Protein AF-A0A7V2M9C1-F1 (afdb_monomer)

pLDDT: mean 71.73, std 12.1, range [40.34, 89.75]

Radius of gyration: 13.39 Å; Cα contacts (8 Å, |Δi|>4): 154; chains: 1; bounding box: 29×31×32 Å

Solvent-accessible surface area (backbone atoms only — not comparable to full-atom values): 5540 Å² total; per-residue (Å²): 122,51,76,46,76,44,82,39,75,56,100,87,42,50,29,38,37,36,40,35,41,48,98,76,34,33,39,40,32,64,46,57,83,61,89,77,74,96,76,52,61,69,56,49,50,60,63,44,45,72,71,42,53,72,52,74,78,41,92,51,48,39,30,38,35,37,79,89,77,63,41,36,28,35,40,44,61,46,101,85,70,46,82,40,80,43,72,48,86,57,76,86,125

Nearest PDB structures (foldseek):
  5j3p-assembly1_A  TM=4.540E-01  e=2.275E-02  Homo sapiens
  5ino-assembly1_A  TM=4.688E-01  e=2.894E-02  Homo sapiens
  5ino-assembly1_B  TM=4.606E-01  e=4.971E-02  Homo sapiens
  4gyz-assembly2_B  TM=4.520E-01  e=5.953E-02  Mus musculus
  8pzo-assembly1_A  TM=7.056E-01  e=4.075E-01  Lactobacillus

Structure (mmCIF, N/CA/C/O backbone):
data_AF-A0A7V2M9C1-F1
#
_entry.id   AF-A0A7V2M9C1-F1
#
loop_
_atom_site.group_PDB
_atom_site.id
_atom_site.type_symbol
_atom_site.label_atom_id
_atom_site.label_alt_id
_atom_site.label_comp_id
_atom_site.label_asym_id
_atom_site.label_entity_id
_atom_site.label_seq_id
_atom_site.pdbx_PDB_ins_code
_atom_site.Cartn_x
_atom_site.Cartn_y
_atom_site.Cartn_z
_atom_site.occupancy
_atom_site.B_iso_or_equiv
_atom_site.auth_seq_id
_atom_site.auth_comp_id
_atom_site.auth_asym_id
_atom_site.auth_atom_id
_atom_site.pdbx_PDB_model_num
ATOM 1 N N . MET A 1 1 ? 6.835 -16.211 -2.804 1.00 73.62 1 MET A N 1
ATOM 2 C CA . MET A 1 1 ? 5.821 -15.162 -2.597 1.00 73.62 1 MET A CA 1
ATOM 3 C C . MET A 1 1 ? 6.010 -14.646 -1.190 1.00 73.62 1 MET A C 1
ATOM 5 O O . MET A 1 1 ? 5.952 -15.447 -0.263 1.00 73.62 1 MET A O 1
ATOM 9 N N . THR A 1 2 ? 6.308 -13.360 -1.049 1.00 85.94 2 THR A N 1
ATOM 10 C CA . THR A 1 2 ? 6.528 -12.724 0.255 1.00 85.94 2 THR A CA 1
ATOM 11 C C . THR A 1 2 ? 5.529 -11.588 0.387 1.00 85.94 2 THR A C 1
ATOM 13 O O . THR A 1 2 ? 5.479 -10.725 -0.483 1.00 85.94 2 THR A O 1
ATOM 16 N N . SER A 1 3 ? 4.718 -11.595 1.441 1.00 86.88 3 SER A N 1
ATOM 17 C CA . SER A 1 3 ? 3.754 -10.530 1.721 1.00 86.88 3 SER A CA 1
ATOM 18 C C . SER A 1 3 ? 4.215 -9.700 2.911 1.00 86.88 3 SER A C 1
ATOM 20 O O . SER A 1 3 ? 4.620 -10.246 3.939 1.00 86.88 3 SER A O 1
ATOM 22 N N . ARG A 1 4 ? 4.143 -8.379 2.778 1.00 89.69 4 ARG A N 1
ATOM 23 C CA . ARG A 1 4 ? 4.435 -7.405 3.829 1.00 89.69 4 ARG A CA 1
ATOM 24 C C . ARG A 1 4 ? 3.267 -6.452 3.971 1.00 89.69 4 ARG A C 1
ATOM 26 O O . ARG A 1 4 ? 2.700 -6.003 2.983 1.00 89.69 4 ARG A O 1
ATOM 33 N N . GLU A 1 5 ? 2.923 -6.134 5.205 1.00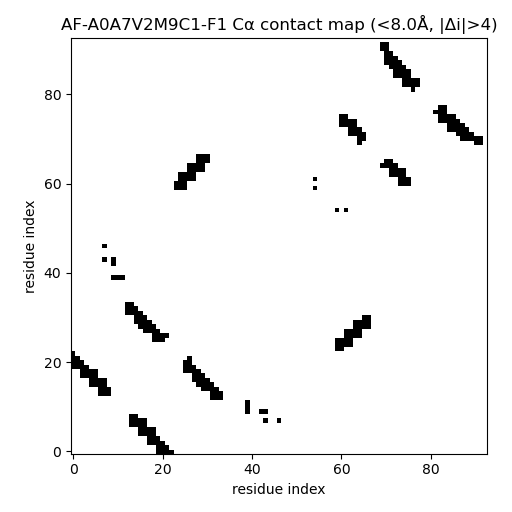 89.75 5 GLU A N 1
ATOM 34 C CA . GLU A 1 5 ? 1.798 -5.267 5.522 1.00 89.75 5 GLU A CA 1
ATOM 35 C C . GLU A 1 5 ? 2.316 -3.989 6.174 1.00 89.75 5 GLU A C 1
ATOM 37 O O . GLU A 1 5 ? 3.073 -4.027 7.144 1.00 89.75 5 GLU A O 1
ATOM 42 N N . TYR A 1 6 ? 1.912 -2.853 5.620 1.00 86.00 6 TYR A N 1
ATOM 43 C CA . TYR A 1 6 ? 2.317 -1.531 6.059 1.00 86.00 6 TYR A CA 1
ATOM 44 C C . TYR A 1 6 ? 1.073 -0.763 6.498 1.00 86.00 6 TYR A C 1
ATOM 46 O O . TYR A 1 6 ? 0.220 -0.449 5.663 1.00 86.00 6 TYR A O 1
ATOM 54 N N . PRO A 1 7 ? 0.922 -0.466 7.797 1.00 86.56 7 PRO A N 1
ATOM 55 C CA . PRO A 1 7 ? -0.193 0.340 8.260 1.00 86.56 7 PRO A CA 1
ATOM 56 C C . PRO A 1 7 ? -0.049 1.760 7.708 1.00 86.56 7 PRO A C 1
ATOM 58 O O . PRO A 1 7 ? 0.967 2.421 7.914 1.00 86.56 7 PRO A O 1
ATOM 61 N N . ILE A 1 8 ? -1.082 2.236 7.022 1.00 83.00 8 ILE A N 1
ATOM 62 C CA . ILE A 1 8 ? -1.177 3.605 6.524 1.00 83.00 8 ILE A CA 1
ATOM 63 C C . ILE A 1 8 ? -2.105 4.365 7.457 1.00 83.00 8 ILE A C 1
ATOM 65 O O . ILE A 1 8 ? -3.249 3.975 7.666 1.00 83.00 8 ILE A O 1
ATOM 69 N N . LYS A 1 9 ? -1.641 5.472 8.027 1.00 81.12 9 LYS A N 1
ATOM 70 C CA . LYS A 1 9 ? -2.485 6.320 8.866 1.00 81.12 9 LYS A CA 1
ATOM 71 C C . LYS A 1 9 ? -2.493 7.726 8.301 1.00 81.12 9 LYS A C 1
ATOM 73 O O . LYS A 1 9 ? -1.439 8.343 8.182 1.00 81.12 9 LYS A O 1
ATOM 78 N N . THR A 1 10 ? -3.681 8.206 7.966 1.00 75.75 10 THR A N 1
ATOM 79 C CA . THR A 1 10 ? -3.918 9.612 7.645 1.00 75.75 10 THR A CA 1
ATOM 80 C C . THR A 1 10 ? -4.627 10.286 8.815 1.00 75.75 10 THR A C 1
ATOM 82 O O . THR A 1 10 ? -5.077 9.630 9.761 1.00 75.75 10 THR A O 1
ATOM 85 N N . ALA A 1 11 ? -4.754 11.607 8.758 1.00 76.50 11 ALA A N 1
ATOM 86 C CA . ALA A 1 11 ? -5.474 12.394 9.748 1.00 76.50 11 ALA A CA 1
ATOM 87 C C . ALA A 1 11 ? -6.937 11.946 9.930 1.00 76.50 11 ALA A C 1
ATOM 89 O O . ALA A 1 11 ? -7.506 12.134 11.006 1.00 76.50 11 ALA A O 1
ATOM 90 N N . ARG A 1 12 ? -7.555 11.360 8.895 1.00 72.50 12 ARG A N 1
ATOM 91 C CA . ARG A 1 12 ? -8.985 11.006 8.887 1.00 72.50 12 ARG A CA 1
ATOM 92 C C . ARG A 1 12 ? -9.277 9.512 8.835 1.00 72.50 12 ARG A C 1
ATOM 94 O O . ARG A 1 12 ? -10.401 9.118 9.146 1.00 72.50 12 ARG A O 1
ATOM 101 N N . ARG A 1 13 ? -8.311 8.682 8.438 1.00 79.06 13 ARG A N 1
ATOM 102 C CA . ARG A 1 13 ? -8.527 7.248 8.212 1.00 79.06 13 ARG A CA 1
ATOM 103 C C . ARG A 1 13 ? -7.293 6.420 8.522 1.00 79.06 13 ARG A C 1
ATOM 105 O O . ARG A 1 13 ? -6.156 6.858 8.368 1.00 79.06 13 ARG A O 1
ATOM 112 N N . THR A 1 14 ? -7.554 5.181 8.902 1.00 82.12 14 THR A N 1
ATOM 113 C CA . THR A 1 14 ? -6.542 4.134 8.975 1.00 82.12 14 THR A CA 1
ATOM 114 C C . THR A 1 14 ? -6.742 3.216 7.779 1.00 82.12 14 THR A C 1
ATOM 116 O O . THR A 1 14 ? -7.872 2.900 7.408 1.00 82.12 14 THR A O 1
ATOM 119 N N . GLY A 1 15 ? -5.649 2.820 7.156 1.00 84.50 15 GLY A N 1
ATOM 120 C CA . GLY A 1 15 ? -5.599 1.866 6.072 1.00 84.50 15 GLY A CA 1
ATOM 121 C C . GLY A 1 15 ? -4.433 0.908 6.231 1.00 84.50 15 GLY A C 1
ATOM 122 O O . GLY A 1 15 ? -3.614 1.028 7.142 1.00 84.50 15 GLY A O 1
ATOM 123 N N . LEU A 1 16 ? -4.373 -0.060 5.336 1.00 86.44 16 LEU A N 1
ATOM 124 C CA . LEU A 1 16 ? -3.339 -1.072 5.292 1.00 86.44 16 LEU A CA 1
ATOM 125 C C . LEU A 1 16 ? -2.904 -1.232 3.839 1.00 86.44 16 LEU A C 1
ATOM 127 O O . LEU A 1 16 ? -3.718 -1.518 2.964 1.00 86.44 16 LEU A O 1
ATOM 131 N N . LEU A 1 17 ? -1.617 -1.023 3.585 1.00 86.19 17 LEU A N 1
ATOM 132 C CA . LEU A 1 17 ? -0.991 -1.383 2.324 1.00 86.19 17 LEU A CA 1
ATOM 133 C C . LEU A 1 17 ? -0.390 -2.778 2.480 1.00 86.19 17 LEU A C 1
ATOM 135 O O . LEU A 1 17 ? 0.601 -2.959 3.183 1.00 86.19 17 LEU A O 1
ATOM 139 N N . THR A 1 18 ? -0.956 -3.762 1.803 1.00 88.12 18 THR A N 1
ATOM 140 C CA . THR A 1 18 ? -0.335 -5.072 1.635 1.00 88.12 18 THR A CA 1
ATOM 141 C C . THR A 1 18 ? 0.496 -5.057 0.358 1.00 88.12 18 THR A C 1
ATOM 143 O O . THR A 1 18 ? -0.039 -4.879 -0.732 1.00 88.12 18 THR A O 1
ATOM 146 N N . VAL A 1 19 ? 1.801 -5.266 0.480 1.00 87.69 19 VAL A N 1
ATOM 147 C CA . VAL A 1 19 ? 2.718 -5.456 -0.643 1.00 87.69 19 VAL A CA 1
ATOM 148 C C . VAL A 1 19 ? 3.036 -6.934 -0.756 1.00 87.69 19 VAL A C 1
ATOM 150 O O . VAL A 1 19 ? 3.531 -7.543 0.189 1.00 87.69 19 VAL A O 1
ATOM 153 N N . THR A 1 20 ? 2.757 -7.514 -1.911 1.00 87.69 20 THR A N 1
ATOM 154 C CA . THR A 1 20 ? 2.965 -8.930 -2.183 1.00 87.69 20 THR A CA 1
ATOM 155 C C . THR A 1 20 ? 3.931 -9.081 -3.339 1.00 87.69 20 THR A C 1
ATOM 157 O O . THR A 1 20 ? 3.618 -8.770 -4.484 1.00 87.69 20 THR A O 1
ATOM 160 N N . GLU A 1 21 ? 5.121 -9.580 -3.040 1.00 86.19 21 GLU A N 1
ATOM 161 C CA . GLU A 1 21 ? 6.167 -9.797 -4.026 1.00 86.19 21 GLU A CA 1
ATOM 162 C C . GLU A 1 21 ? 6.039 -11.202 -4.624 1.00 86.19 21 GLU A C 1
ATOM 164 O O . GLU A 1 21 ? 6.202 -12.225 -3.939 1.00 86.19 21 GLU A O 1
ATOM 169 N N . HIS A 1 22 ? 5.757 -11.242 -5.923 1.00 84.62 22 HIS A N 1
ATOM 170 C CA . HIS A 1 22 ? 5.873 -12.424 -6.765 1.00 84.62 22 HIS A CA 1
ATOM 171 C C . HIS A 1 22 ? 7.233 -12.415 -7.481 1.00 84.62 22 HIS A C 1
ATOM 173 O O . HIS A 1 22 ? 7.970 -11.424 -7.463 1.00 84.62 22 HIS A O 1
ATOM 179 N N . ALA A 1 23 ? 7.596 -13.554 -8.076 1.00 81.94 23 ALA A N 1
ATOM 180 C CA . ALA A 1 23 ? 8.836 -13.662 -8.846 1.00 81.94 23 ALA A CA 1
ATOM 181 C C . ALA A 1 23 ? 8.785 -12.787 -10.113 1.00 81.94 23 ALA A C 1
ATOM 183 O O . ALA A 1 23 ? 9.793 -12.222 -10.518 1.00 81.94 23 ALA A O 1
ATOM 184 N N . ASP A 1 24 ? 7.592 -12.667 -10.690 1.00 81.69 24 ASP A N 1
ATOM 185 C CA . ASP A 1 24 ? 7.281 -12.005 -11.957 1.00 81.69 24 ASP A CA 1
ATOM 186 C C . ASP A 1 24 ? 6.663 -10.602 -11.811 1.00 81.69 24 ASP A C 1
ATOM 188 O O . ASP A 1 24 ? 6.713 -9.829 -12.761 1.00 81.69 24 ASP A O 1
ATOM 192 N N . ARG 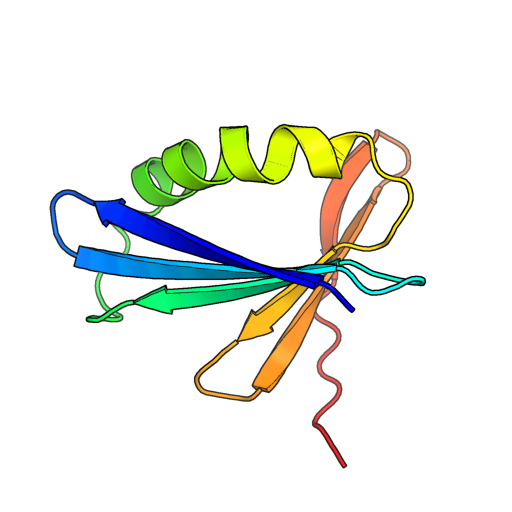A 1 25 ? 6.105 -10.249 -10.644 1.00 78.94 25 ARG A N 1
ATOM 193 C CA . ARG A 1 25 ? 5.395 -8.974 -10.411 1.00 78.94 25 ARG A CA 1
ATOM 194 C C . ARG A 1 25 ? 5.322 -8.588 -8.938 1.00 78.94 25 ARG A C 1
ATOM 196 O O . ARG A 1 25 ? 5.591 -9.409 -8.059 1.00 78.94 25 ARG A O 1
ATOM 203 N N . ILE A 1 26 ? 4.899 -7.363 -8.652 1.00 84.88 26 ILE A N 1
ATOM 204 C CA . ILE A 1 26 ? 4.629 -6.891 -7.290 1.00 84.88 26 ILE A CA 1
ATOM 205 C C . ILE A 1 26 ? 3.176 -6.430 -7.219 1.00 84.88 26 ILE A C 1
ATOM 207 O O . ILE A 1 26 ? 2.773 -5.542 -7.957 1.00 84.88 26 ILE A O 1
ATOM 211 N N . VAL A 1 27 ? 2.391 -7.018 -6.318 1.00 84.94 27 VAL A N 1
ATOM 212 C CA . VAL A 1 27 ? 0.980 -6.668 -6.122 1.00 84.94 27 VAL A CA 1
ATOM 213 C C . VAL A 1 27 ? 0.841 -5.788 -4.884 1.00 84.94 27 VAL A C 1
ATOM 215 O O . VAL A 1 27 ? 1.248 -6.163 -3.785 1.00 84.94 27 VAL A O 1
ATOM 218 N N . LEU A 1 28 ? 0.244 -4.619 -5.054 1.00 84.50 28 LEU A N 1
ATOM 219 C CA . LEU A 1 28 ? -0.015 -3.615 -4.037 1.00 84.50 28 LEU A CA 1
ATOM 220 C C . LEU A 1 28 ? -1.515 -3.568 -3.772 1.00 84.50 28 LEU A C 1
ATOM 222 O O . LEU A 1 28 ? -2.304 -3.229 -4.648 1.00 84.50 28 LEU A O 1
ATOM 226 N N . ARG A 1 29 ? -1.930 -3.886 -2.550 1.00 84.12 29 ARG A N 1
ATOM 227 C CA . ARG A 1 29 ? -3.336 -3.848 -2.150 1.00 84.12 29 ARG A CA 1
ATOM 228 C C . ARG A 1 29 ? -3.520 -2.837 -1.038 1.00 84.12 29 ARG A C 1
ATOM 230 O O . ARG A 1 29 ? -2.961 -3.000 0.041 1.00 84.12 29 ARG A O 1
ATOM 237 N N . LEU A 1 30 ? -4.304 -1.798 -1.301 1.00 81.94 30 LEU A N 1
ATOM 238 C CA . LEU A 1 30 ? -4.546 -0.717 -0.351 1.00 81.94 30 LEU A CA 1
ATOM 239 C C . LEU A 1 30 ? -5.983 -0.780 0.170 1.00 81.94 30 LEU A C 1
ATOM 241 O O . LEU A 1 30 ? -6.934 -0.528 -0.569 1.00 81.94 30 LEU A O 1
ATOM 245 N N . THR A 1 31 ? -6.141 -1.097 1.453 1.00 80.06 31 THR A N 1
ATOM 246 C CA . THR A 1 31 ? -7.432 -1.072 2.151 1.00 80.06 31 THR A CA 1
ATOM 247 C C . THR A 1 31 ? -7.530 0.141 3.065 1.00 80.06 31 THR A C 1
ATOM 249 O O . THR A 1 31 ? -6.541 0.549 3.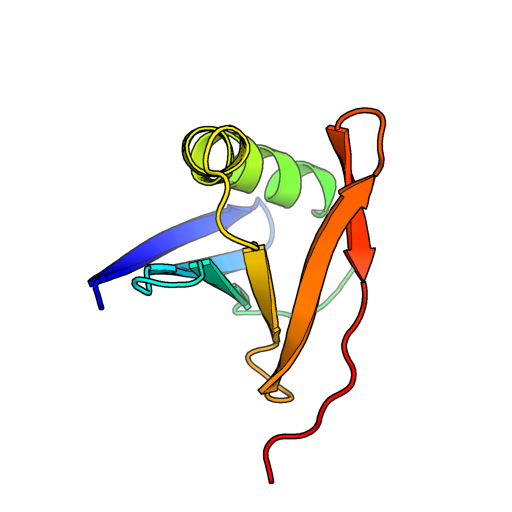666 1.00 80.06 31 THR A O 1
ATOM 252 N N . PHE A 1 32 ? -8.723 0.717 3.205 1.00 79.81 32 PHE A N 1
ATOM 253 C CA . PHE A 1 32 ? -9.006 1.745 4.210 1.00 79.81 32 PHE A CA 1
ATOM 254 C C . PHE A 1 32 ? -10.233 1.353 5.029 1.00 79.81 32 PHE A C 1
ATOM 256 O O . PHE A 1 32 ? -11.185 0.807 4.485 1.00 79.81 32 PHE A O 1
AT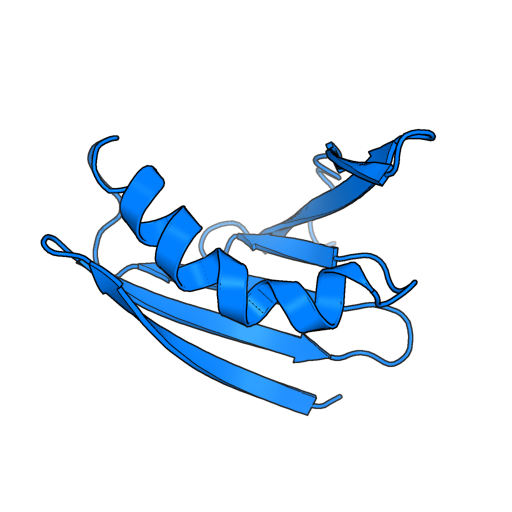OM 263 N N . ASP A 1 33 ? -10.232 1.690 6.322 1.00 77.25 33 ASP A N 1
ATOM 264 C CA . ASP A 1 33 ? -11.392 1.530 7.217 1.00 77.25 33 ASP A CA 1
ATOM 265 C C . ASP A 1 33 ? -12.602 2.345 6.728 1.00 77.25 33 ASP A C 1
ATOM 267 O O . ASP A 1 33 ? -13.753 1.981 6.958 1.00 77.25 33 ASP A O 1
ATOM 271 N N . ARG A 1 34 ? -12.347 3.450 6.012 1.00 69.12 34 ARG A N 1
ATOM 272 C CA . ARG A 1 34 ? -13.381 4.284 5.392 1.00 69.12 34 ARG A CA 1
ATOM 273 C C . ARG A 1 34 ? -12.967 4.749 4.003 1.00 69.12 34 ARG A C 1
ATOM 275 O O . ARG A 1 34 ? -11.953 5.435 3.832 1.00 69.12 34 ARG A O 1
ATOM 282 N N . TYR A 1 35 ? -13.815 4.443 3.028 1.00 63.19 35 TYR A N 1
ATOM 283 C CA . TYR A 1 35 ? -13.747 4.979 1.674 1.00 63.19 35 TYR A CA 1
ATOM 284 C C . TYR A 1 35 ? -14.679 6.193 1.588 1.00 63.19 35 TYR A C 1
ATOM 286 O O . TYR A 1 35 ? -15.897 6.052 1.563 1.00 63.19 35 TYR A O 1
ATOM 294 N N . GLY A 1 36 ? -14.125 7.408 1.619 1.00 59.59 36 GLY A N 1
ATOM 295 C CA . GLY A 1 36 ? -14.935 8.623 1.540 1.00 59.59 36 GLY A CA 1
ATOM 296 C C . GLY A 1 36 ? -14.135 9.919 1.659 1.00 59.59 36 GLY A C 1
ATOM 297 O O . GLY A 1 36 ? -13.307 10.064 2.551 1.00 59.59 36 GLY A O 1
ATOM 298 N N . THR A 1 37 ? -14.478 10.873 0.790 1.00 53.34 37 THR A N 1
ATOM 299 C CA . THR A 1 37 ? -13.904 12.221 0.577 1.00 53.34 37 THR A CA 1
ATOM 300 C C . THR A 1 37 ? -12.487 12.266 -0.016 1.00 53.34 37 THR A C 1
ATOM 302 O O . THR A 1 37 ? -11.510 11.846 0.600 1.00 53.34 37 THR A O 1
ATOM 305 N N . LEU A 1 38 ? -12.398 12.847 -1.219 1.00 52.09 38 LEU A N 1
ATOM 306 C CA . LEU A 1 38 ? -11.177 13.372 -1.840 1.00 52.09 38 LEU A CA 1
ATOM 307 C C . LEU A 1 38 ? -10.603 14.448 -0.901 1.00 52.09 38 LEU A C 1
ATOM 309 O O . LEU A 1 38 ? -11.241 15.474 -0.666 1.00 52.09 38 LEU A O 1
ATOM 313 N N . GLY A 1 39 ? -9.467 14.187 -0.263 1.00 57.34 39 GLY A N 1
ATOM 314 C CA . GLY A 1 39 ? -8.917 15.093 0.752 1.00 57.34 39 GLY A CA 1
ATOM 315 C C . GLY A 1 39 ? -7.618 14.605 1.379 1.00 57.34 39 GLY A C 1
ATOM 316 O O . GLY A 1 39 ? -6.720 15.405 1.621 1.00 57.34 39 GLY A O 1
ATOM 317 N N . ASP A 1 40 ? -7.474 13.291 1.566 1.00 65.06 40 ASP A N 1
ATOM 318 C CA . ASP A 1 40 ? -6.228 12.692 2.063 1.00 65.06 40 ASP A CA 1
ATOM 319 C C . ASP A 1 40 ? -5.366 12.088 0.938 1.00 65.06 40 ASP A C 1
ATOM 321 O O . ASP A 1 40 ? -4.398 11.399 1.231 1.00 65.06 40 ASP A O 1
ATOM 325 N N . GLU A 1 41 ? -5.691 12.290 -0.344 1.00 70.12 41 GLU A N 1
ATOM 326 C CA . GLU A 1 41 ? -4.942 11.691 -1.468 1.00 70.12 41 GLU A CA 1
ATOM 327 C C . GLU A 1 41 ? -3.463 12.082 -1.451 1.00 70.12 41 GLU A C 1
ATOM 329 O O . GLU A 1 41 ? -2.598 11.226 -1.611 1.00 70.12 41 GLU A O 1
ATOM 334 N N . ALA A 1 42 ? -3.162 13.352 -1.168 1.00 72.81 42 ALA A N 1
ATOM 335 C CA . ALA A 1 42 ? -1.787 13.824 -1.035 1.00 72.81 42 ALA A CA 1
ATOM 336 C C . ALA A 1 42 ? -1.070 13.194 0.171 1.00 72.81 42 ALA A C 1
ATOM 338 O O . ALA A 1 42 ? 0.125 12.913 0.110 1.00 72.81 42 ALA A O 1
ATOM 339 N N . GLU A 1 43 ? -1.784 12.954 1.271 1.00 75.31 43 GLU A N 1
ATOM 340 C CA . GLU A 1 43 ? -1.212 12.349 2.476 1.00 75.31 43 GLU A CA 1
ATOM 341 C C . GLU A 1 43 ? -0.965 10.849 2.280 1.00 75.31 43 GLU A C 1
ATOM 343 O O . GLU A 1 43 ? 0.106 10.351 2.621 1.00 75.31 43 GLU A O 1
ATOM 348 N N . ILE A 1 44 ? -1.900 10.154 1.625 1.00 75.56 44 ILE A N 1
ATOM 349 C CA . ILE A 1 44 ? -1.730 8.770 1.178 1.00 75.56 44 ILE A CA 1
ATOM 350 C C . ILE A 1 44 ? -0.543 8.676 0.226 1.00 75.56 44 ILE A C 1
ATOM 352 O O . ILE A 1 44 ? 0.340 7.859 0.454 1.00 75.56 44 ILE A O 1
ATOM 356 N N . ALA A 1 45 ? -0.469 9.534 -0.793 1.00 75.62 45 ALA A N 1
ATOM 357 C CA . ALA A 1 45 ? 0.643 9.536 -1.738 1.00 75.62 45 ALA A CA 1
ATOM 358 C C . ALA A 1 45 ? 1.991 9.739 -1.027 1.00 75.62 45 ALA A C 1
ATOM 360 O O . ALA A 1 45 ? 2.957 9.049 -1.339 1.00 75.62 45 ALA A O 1
ATOM 361 N N . ARG A 1 46 ? 2.060 10.616 -0.015 1.00 77.81 46 ARG A N 1
ATOM 362 C CA . ARG A 1 46 ? 3.277 10.814 0.796 1.00 77.81 46 ARG A CA 1
ATOM 363 C C . ARG A 1 46 ? 3.638 9.607 1.658 1.00 77.81 46 ARG A C 1
ATOM 365 O O . ARG A 1 46 ? 4.824 9.358 1.839 1.00 77.81 46 ARG A O 1
ATOM 372 N N . GLN A 1 47 ? 2.654 8.879 2.183 1.00 79.00 47 GLN A N 1
ATOM 373 C CA . GLN A 1 47 ? 2.878 7.637 2.936 1.00 79.00 47 GLN A CA 1
ATOM 374 C C . GLN A 1 47 ? 3.320 6.491 2.013 1.00 79.00 47 GLN A C 1
ATOM 376 O O . GLN A 1 47 ? 4.190 5.704 2.377 1.00 79.00 47 GLN A O 1
ATOM 381 N N . LEU A 1 48 ? 2.757 6.418 0.803 1.00 77.81 48 LEU A N 1
ATOM 382 C CA . LEU A 1 48 ? 3.089 5.400 -0.193 1.00 77.81 48 LEU A CA 1
ATOM 383 C C . LEU A 1 48 ? 4.447 5.650 -0.857 1.00 77.81 48 LEU A C 1
ATOM 385 O O . LEU A 1 48 ? 5.179 4.697 -1.086 1.00 77.81 48 LEU A O 1
ATOM 389 N N . ALA A 1 49 ? 4.821 6.902 -1.128 1.00 79.62 49 ALA A N 1
ATOM 390 C CA . ALA A 1 49 ? 6.059 7.248 -1.830 1.00 79.62 49 ALA A CA 1
ATOM 391 C C . ALA A 1 49 ? 7.327 6.544 -1.293 1.00 79.62 49 ALA A C 1
ATOM 393 O O . ALA A 1 49 ? 8.014 5.907 -2.088 1.00 79.62 49 ALA A O 1
ATOM 394 N N . PRO A 1 50 ? 7.659 6.570 0.015 1.00 80.44 50 PRO A N 1
ATOM 395 C CA . PRO A 1 50 ? 8.840 5.867 0.525 1.00 80.44 50 PRO A CA 1
ATOM 396 C C . PRO A 1 50 ? 8.702 4.338 0.492 1.00 80.44 50 PRO A C 1
ATOM 398 O O . PRO A 1 50 ? 9.713 3.646 0.410 1.00 80.44 50 PRO A O 1
ATOM 401 N N . LEU A 1 51 ? 7.475 3.806 0.551 1.00 78.12 51 LEU A N 1
ATOM 402 C CA . LEU A 1 51 ? 7.208 2.368 0.445 1.00 78.12 51 LEU A CA 1
ATOM 403 C C . LEU A 1 51 ? 7.362 1.875 -0.995 1.00 78.12 51 LEU A C 1
ATOM 405 O O . LEU A 1 51 ? 7.790 0.745 -1.206 1.00 78.12 51 LEU A O 1
ATOM 409 N N . LEU A 1 52 ? 7.041 2.732 -1.966 1.00 76.06 52 LEU A N 1
ATOM 410 C CA . LEU A 1 52 ? 7.144 2.461 -3.397 1.00 76.06 52 LEU A CA 1
ATOM 411 C C . LEU A 1 52 ? 8.514 2.802 -3.989 1.00 76.06 52 LEU A C 1
ATOM 413 O O . LEU A 1 52 ? 8.903 2.199 -4.978 1.00 76.06 52 LEU A O 1
ATOM 417 N N . ALA A 1 53 ? 9.291 3.677 -3.350 1.00 79.50 53 ALA A N 1
ATOM 418 C CA . ALA A 1 53 ? 10.650 4.032 -3.761 1.00 79.50 53 ALA A CA 1
ATOM 419 C C . ALA A 1 53 ? 11.597 2.840 -4.040 1.00 79.50 53 ALA A C 1
ATOM 421 O O . ALA A 1 53 ? 12.350 2.915 -5.011 1.00 79.50 53 ALA A O 1
ATOM 422 N N . PRO A 1 54 ? 11.619 1.745 -3.249 1.00 76.56 54 PRO A N 1
ATOM 423 C CA . PRO A 1 54 ? 12.425 0.574 -3.601 1.00 76.56 54 PRO A CA 1
ATOM 424 C C . PRO A 1 54 ? 11.894 -0.174 -4.832 1.00 76.56 54 PRO A C 1
ATOM 426 O O . PRO A 1 54 ? 12.689 -0.792 -5.533 1.00 76.56 54 PRO A O 1
ATOM 429 N N . PHE A 1 55 ? 10.588 -0.107 -5.102 1.00 73.12 55 PHE A N 1
ATOM 430 C CA . PHE A 1 55 ? 9.951 -0.763 -6.247 1.00 73.12 55 PHE A CA 1
ATOM 431 C C . PHE A 1 55 ? 10.011 0.075 -7.530 1.00 73.12 55 PHE A C 1
ATOM 433 O O . PHE A 1 55 ? 9.948 -0.481 -8.612 1.00 73.12 55 PHE A O 1
ATOM 440 N N . ASP A 1 56 ? 10.210 1.388 -7.425 1.00 68.88 56 ASP A N 1
ATOM 441 C CA . ASP A 1 56 ? 10.428 2.292 -8.565 1.00 68.88 56 ASP A CA 1
ATOM 442 C C . ASP A 1 56 ? 11.694 1.937 -9.370 1.00 68.88 56 ASP A C 1
ATOM 444 O O . ASP A 1 56 ? 11.765 2.133 -10.578 1.00 68.88 56 ASP A O 1
ATOM 448 N N . ARG A 1 57 ? 12.700 1.357 -8.703 1.00 67.94 57 ARG A N 1
ATOM 449 C CA . ARG A 1 57 ? 13.920 0.842 -9.349 1.00 67.94 57 ARG A CA 1
ATOM 450 C C . ARG A 1 57 ? 13.828 -0.630 -9.742 1.00 67.94 57 ARG A C 1
ATOM 452 O O . ARG A 1 57 ? 14.804 -1.177 -10.258 1.00 67.94 57 ARG A O 1
ATOM 459 N N . ASP A 1 58 ? 12.711 -1.277 -9.437 1.00 71.12 58 ASP A N 1
ATOM 460 C CA . ASP A 1 58 ? 12.494 -2.680 -9.738 1.00 71.12 58 ASP A CA 1
ATOM 461 C C . ASP A 1 58 ? 11.890 -2.803 -11.148 1.00 71.12 58 ASP A C 1
ATOM 463 O O . ASP A 1 58 ? 10.930 -2.104 -11.460 1.00 71.12 58 ASP A O 1
ATOM 467 N N . PRO A 1 59 ? 12.435 -3.659 -12.029 1.00 68.12 59 PRO A N 1
ATOM 468 C CA . PRO A 1 59 ? 11.902 -3.826 -13.380 1.00 68.12 59 PRO A CA 1
ATOM 469 C C . PRO A 1 59 ? 10.573 -4.599 -13.413 1.00 68.12 59 PRO A C 1
ATOM 471 O O . PRO A 1 59 ? 9.999 -4.766 -14.489 1.00 68.12 59 PRO A O 1
ATOM 474 N N . ARG A 1 60 ? 10.107 -5.144 -12.279 1.00 76.00 60 ARG A N 1
ATOM 475 C CA . ARG A 1 60 ? 8.849 -5.892 -12.204 1.00 76.00 60 ARG A CA 1
ATOM 476 C C . ARG A 1 60 ? 7.645 -4.945 -12.310 1.00 76.00 60 ARG A C 1
ATOM 478 O O . ARG A 1 60 ? 7.645 -3.890 -11.677 1.00 76.00 60 ARG A O 1
ATOM 485 N N . PRO A 1 61 ? 6.579 -5.347 -13.022 1.00 72.12 61 PRO A N 1
ATOM 486 C CA . PRO A 1 61 ? 5.345 -4.576 -13.072 1.00 72.12 61 PRO A CA 1
ATOM 487 C C . PRO A 1 61 ? 4.701 -4.473 -11.682 1.00 72.12 61 PRO A C 1
ATOM 489 O O . PRO A 1 61 ? 4.704 -5.434 -10.897 1.00 72.12 61 PRO A O 1
ATOM 492 N N . LEU A 1 62 ? 4.146 -3.294 -11.393 1.00 75.75 62 LEU A N 1
ATOM 493 C CA . LEU A 1 62 ? 3.428 -2.985 -10.158 1.00 75.75 62 LEU A CA 1
ATOM 494 C C . LEU A 1 62 ? 1.925 -3.084 -10.413 1.00 75.75 62 LEU A C 1
ATOM 496 O O . LEU A 1 62 ? 1.355 -2.243 -11.094 1.00 75.75 62 LEU A O 1
ATOM 500 N N . ASP A 1 63 ? 1.264 -4.082 -9.842 1.00 79.31 63 ASP A N 1
ATOM 501 C CA . ASP A 1 63 ? -0.184 -4.265 -9.938 1.00 79.31 63 ASP A CA 1
ATOM 502 C C . ASP A 1 63 ? -0.875 -3.691 -8.701 1.00 79.31 63 ASP A C 1
ATOM 504 O O . ASP A 1 63 ? -0.652 -4.160 -7.589 1.00 79.31 63 ASP A O 1
ATOM 508 N N . PHE A 1 64 ? -1.768 -2.721 -8.867 1.00 79.06 64 PHE A N 1
ATOM 509 C CA . PHE A 1 64 ? -2.672 -2.283 -7.807 1.00 79.06 64 PHE A CA 1
ATOM 510 C C . PHE A 1 64 ? -3.930 -3.138 -7.789 1.00 79.06 64 PHE A C 1
ATOM 512 O O . PHE A 1 64 ? -4.742 -3.053 -8.700 1.00 79.06 64 PHE A O 1
ATOM 519 N N . GLU A 1 65 ? -4.134 -3.923 -6.736 1.00 78.62 65 GLU A N 1
ATOM 520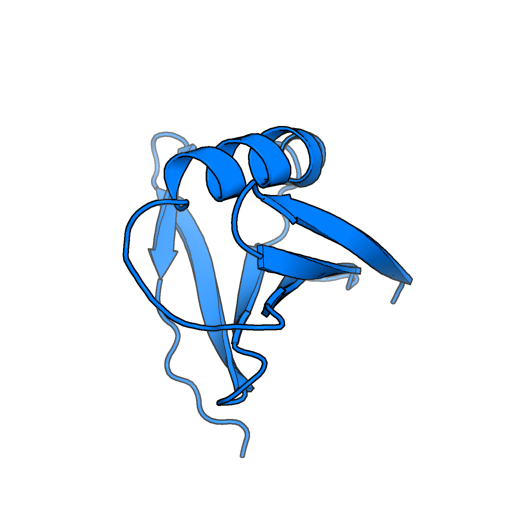 C CA . GLU A 1 65 ? -5.357 -4.702 -6.550 1.00 78.62 65 GLU A CA 1
ATOM 521 C C . GLU A 1 65 ? -6.344 -3.945 -5.657 1.00 78.62 65 GLU A C 1
ATOM 523 O O . GLU A 1 65 ? -6.049 -3.575 -4.517 1.00 78.62 65 GLU A O 1
ATOM 528 N N . SER A 1 66 ? -7.547 -3.735 -6.179 1.00 68.69 66 SER A N 1
ATOM 529 C CA . SER A 1 66 ? -8.675 -3.195 -5.436 1.00 68.69 66 SER A CA 1
ATOM 530 C C . SER A 1 66 ? -9.217 -4.272 -4.498 1.00 68.69 66 SER A C 1
ATOM 532 O O . SER A 1 66 ? -9.712 -5.292 -4.974 1.00 68.69 66 SER A O 1
ATOM 534 N N . PRO A 1 67 ? -9.202 -4.062 -3.174 1.00 65.75 67 PRO A N 1
ATOM 535 C CA . PRO A 1 67 ? -9.656 -5.074 -2.221 1.00 65.75 67 PRO A CA 1
ATOM 536 C C . PRO A 1 67 ? -11.167 -5.338 -2.281 1.00 65.75 67 PRO A C 1
ATOM 538 O O . PRO A 1 67 ? -11.602 -6.418 -1.903 1.00 65.75 67 PRO A O 1
ATOM 541 N N . ASP A 1 68 ? -11.954 -4.364 -2.744 1.00 63.78 68 ASP A N 1
ATOM 542 C CA . ASP A 1 68 ? -13.423 -4.426 -2.756 1.00 63.78 68 ASP A CA 1
ATOM 543 C C . ASP A 1 68 ? -13.971 -5.169 -3.987 1.00 63.78 68 ASP A C 1
ATOM 545 O O . ASP A 1 68 ? -14.938 -5.918 -3.910 1.00 63.78 68 ASP A O 1
ATOM 549 N N . THR A 1 69 ? -13.306 -5.000 -5.134 1.00 65.50 69 THR A N 1
ATOM 550 C CA . THR A 1 69 ? -13.761 -5.526 -6.434 1.00 65.50 69 THR A CA 1
ATOM 551 C C . THR A 1 69 ? -12.829 -6.579 -7.030 1.00 65.50 69 T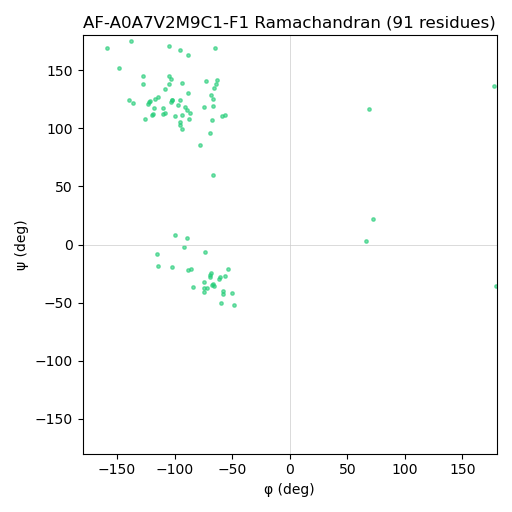HR A C 1
ATOM 553 O O . THR A 1 69 ? -13.155 -7.162 -8.059 1.00 65.50 69 THR A O 1
ATOM 556 N N . GLY A 1 70 ? -11.649 -6.797 -6.439 1.00 64.50 70 GLY A N 1
ATOM 557 C CA . GLY A 1 70 ? -10.592 -7.641 -7.007 1.00 64.50 70 GLY A CA 1
ATOM 558 C C . GLY A 1 70 ? -9.982 -7.094 -8.303 1.00 64.50 70 GLY A C 1
ATOM 559 O O . GLY A 1 70 ? -9.134 -7.754 -8.897 1.00 64.50 70 GLY A O 1
ATOM 560 N N . GLN A 1 71 ? -10.401 -5.906 -8.755 1.00 64.69 71 GLN A N 1
ATOM 561 C CA . GLN A 1 71 ? -9.897 -5.286 -9.978 1.00 64.69 71 GLN A CA 1
ATOM 562 C C . GLN A 1 71 ? -8.426 -4.931 -9.824 1.00 64.69 71 GLN A C 1
ATOM 564 O O . GLN A 1 71 ? -8.038 -4.332 -8.819 1.00 64.69 71 GLN A O 1
ATOM 569 N N . ARG A 1 72 ? -7.628 -5.257 -10.838 1.00 66.06 72 ARG A N 1
ATOM 570 C CA . ARG A 1 72 ? -6.212 -4.912 -10.883 1.00 66.06 72 ARG A CA 1
ATOM 571 C C . ARG A 1 72 ? -5.991 -3.728 -11.816 1.00 66.06 72 ARG A C 1
ATOM 573 O O . ARG A 1 72 ? -6.673 -3.575 -12.822 1.00 66.06 72 ARG A O 1
ATOM 580 N N . ALA A 1 73 ? -5.075 -2.853 -11.445 1.00 65.38 73 ALA A N 1
ATOM 581 C CA . ALA A 1 73 ? -4.573 -1.793 -12.294 1.00 65.38 73 ALA A CA 1
ATOM 582 C C . ALA A 1 73 ? -3.057 -1.934 -12.334 1.00 65.38 73 ALA A C 1
ATOM 584 O O . ALA A 1 73 ? -2.387 -1.659 -11.340 1.00 65.38 73 ALA A O 1
ATOM 585 N N . ALA A 1 74 ? -2.522 -2.383 -13.462 1.00 64.88 74 ALA A N 1
ATOM 586 C CA . ALA A 1 74 ? -1.088 -2.381 -13.675 1.00 64.88 74 ALA A CA 1
ATOM 587 C C . ALA A 1 74 ? -0.613 -0.926 -13.792 1.00 64.88 74 ALA A C 1
ATOM 589 O O . ALA A 1 74 ? -1.164 -0.131 -14.547 1.00 64.88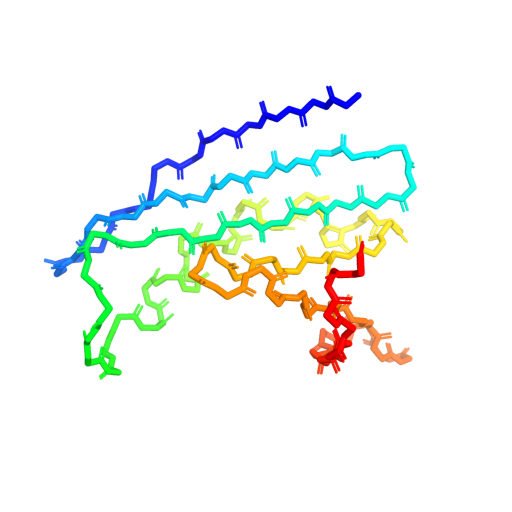 74 ALA A O 1
ATOM 590 N N . ILE A 1 75 ? 0.401 -0.544 -13.030 1.00 62.84 75 ILE A N 1
ATOM 591 C CA . ILE A 1 75 ? 1.156 0.672 -13.300 1.00 62.84 75 ILE A CA 1
ATOM 592 C C . ILE A 1 75 ? 2.261 0.276 -14.264 1.00 62.84 75 ILE A C 1
ATOM 594 O O . ILE A 1 75 ? 3.198 -0.432 -13.893 1.00 62.84 75 ILE A O 1
ATOM 598 N N . ASP A 1 76 ? 2.104 0.718 -15.504 1.00 60.84 76 ASP A N 1
ATOM 599 C 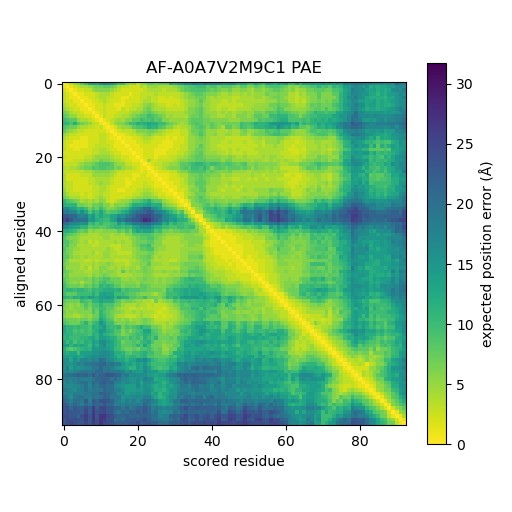CA . ASP A 1 76 ? 3.157 0.676 -16.506 1.00 60.84 76 ASP A CA 1
ATOM 600 C C . ASP A 1 76 ? 3.981 1.967 -16.409 1.00 60.84 76 ASP A C 1
ATOM 602 O O . ASP A 1 76 ? 3.546 2.942 -15.792 1.00 60.84 76 ASP A O 1
ATOM 606 N N . PHE A 1 77 ? 5.175 2.000 -16.984 1.00 58.03 77 PHE A N 1
ATOM 607 C CA . PHE A 1 77 ? 5.992 3.210 -17.015 1.00 58.03 77 PHE A CA 1
ATOM 608 C C . PHE A 1 77 ? 6.186 3.619 -18.471 1.00 58.03 77 PHE A C 1
ATOM 610 O O . PHE A 1 77 ? 6.657 2.818 -19.274 1.00 58.03 77 PHE A O 1
ATOM 617 N N . ASP A 1 78 ? 5.831 4.861 -18.823 1.00 63.97 78 ASP A N 1
ATOM 618 C CA . ASP A 1 78 ? 6.040 5.347 -20.195 1.00 63.97 78 ASP A CA 1
ATOM 619 C C . ASP A 1 78 ? 7.538 5.420 -20.543 1.00 63.97 78 ASP A C 1
ATOM 621 O O . ASP A 1 78 ? 8.388 5.321 -19.659 1.00 63.97 78 ASP A O 1
ATOM 625 N N . GLU A 1 79 ? 7.887 5.630 -21.817 1.00 60.97 79 GLU A N 1
ATOM 626 C CA . GLU A 1 79 ? 9.287 5.718 -22.279 1.00 60.97 79 GLU A CA 1
ATOM 627 C C . GLU A 1 79 ? 10.150 6.749 -21.513 1.00 60.97 79 GLU A C 1
ATOM 629 O O . GLU A 1 79 ? 11.376 6.646 -21.497 1.00 60.97 79 GLU A O 1
ATOM 634 N N . ALA A 1 80 ? 9.535 7.730 -20.846 1.00 66.38 80 ALA A N 1
ATOM 635 C CA . ALA A 1 80 ? 10.179 8.707 -19.970 1.00 66.38 80 ALA A CA 1
ATOM 636 C C . ALA A 1 80 ? 10.298 8.265 -18.494 1.00 66.38 80 ALA A C 1
ATOM 638 O O . ALA A 1 80 ? 10.707 9.067 -17.652 1.00 66.38 80 ALA A O 1
ATOM 639 N N . GLY A 1 81 ? 9.922 7.028 -18.157 1.00 55.25 81 GLY A N 1
ATOM 640 C CA . GLY A 1 81 ? 9.960 6.473 -16.803 1.00 55.25 81 GLY A CA 1
ATOM 641 C C . GLY A 1 81 ? 8.897 7.039 -15.859 1.00 55.25 81 GLY A C 1
ATOM 642 O O . GLY A 1 81 ? 9.089 7.019 -14.646 1.00 55.25 81 GLY A O 1
ATOM 643 N N . ARG A 1 82 ? 7.792 7.594 -16.378 1.00 55.25 82 ARG A N 1
ATOM 644 C CA . ARG A 1 82 ? 6.693 8.087 -15.531 1.00 55.25 82 ARG A CA 1
ATOM 645 C C . ARG A 1 82 ? 5.633 7.001 -15.363 1.00 55.25 82 ARG A C 1
ATOM 647 O O . ARG A 1 82 ? 5.288 6.364 -16.356 1.00 55.25 82 ARG A O 1
ATOM 654 N N . PRO 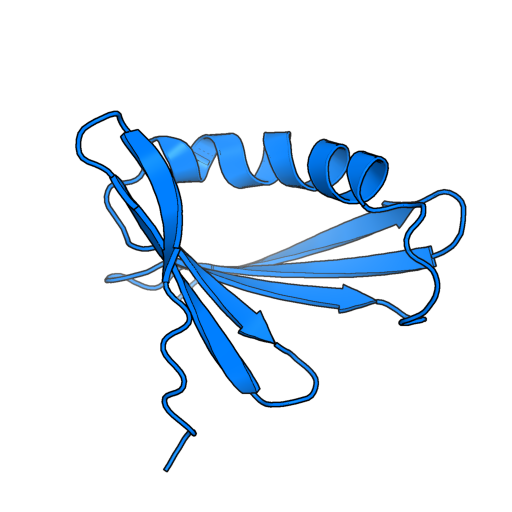A 1 83 ? 5.071 6.830 -14.156 1.00 54.84 83 PRO A N 1
ATOM 655 C CA . PRO A 1 83 ? 4.026 5.846 -13.924 1.00 54.84 83 PRO A CA 1
ATOM 656 C C . PRO A 1 83 ? 2.751 6.232 -14.685 1.00 54.84 83 PRO A C 1
ATOM 658 O O . PRO A 1 83 ? 2.149 7.278 -14.434 1.00 54.84 83 PRO A O 1
ATOM 661 N N . VAL A 1 84 ? 2.327 5.369 -15.602 1.00 57.03 84 VAL A N 1
ATOM 662 C CA . VAL A 1 84 ? 1.044 5.409 -16.297 1.00 57.03 84 VAL A CA 1
ATOM 663 C C . VAL A 1 84 ? 0.194 4.268 -15.755 1.00 57.03 84 VAL A C 1
ATOM 665 O O . VAL A 1 84 ? 0.492 3.093 -15.948 1.00 57.03 84 VAL A O 1
ATOM 668 N N . ALA A 1 85 ? -0.889 4.606 -15.056 1.00 54.81 85 ALA A N 1
ATOM 669 C CA . ALA A 1 85 ? -1.851 3.603 -14.618 1.00 54.81 85 ALA A CA 1
ATOM 670 C C . ALA A 1 85 ? -2.565 3.010 -15.845 1.00 54.81 85 ALA A C 1
ATOM 672 O O . ALA A 1 85 ? -3.407 3.663 -16.464 1.00 54.81 85 ALA A O 1
ATOM 673 N N . VAL A 1 86 ? -2.236 1.769 -16.187 1.00 55.84 86 VAL A N 1
ATOM 674 C CA . VAL A 1 86 ? -2.947 0.947 -17.160 1.00 55.84 86 VAL A CA 1
ATOM 675 C C . VAL A 1 86 ? -3.954 0.107 -16.383 1.00 55.84 86 VAL A C 1
ATOM 677 O O . VAL A 1 86 ? -3.636 -0.909 -15.770 1.00 55.84 86 VAL A O 1
ATOM 680 N N . VAL A 1 87 ? -5.208 0.552 -16.371 1.00 51.97 87 VAL A N 1
ATOM 681 C CA . VAL A 1 87 ? -6.293 -0.229 -15.772 1.00 51.97 87 VAL A CA 1
ATOM 682 C C . VAL A 1 87 ? -6.531 -1.460 -16.648 1.00 51.97 87 VAL A C 1
ATOM 684 O O . VAL A 1 87 ? -7.237 -1.397 -17.653 1.00 51.97 87 VAL A O 1
ATOM 687 N N . THR A 1 88 ? -5.927 -2.586 -16.283 1.00 54.16 88 THR A N 1
ATOM 688 C CA . THR A 1 88 ? -6.256 -3.898 -16.832 1.00 54.16 88 THR A CA 1
ATOM 689 C C . THR A 1 88 ? -7.531 -4.371 -16.148 1.00 54.16 88 THR A C 1
ATOM 691 O O . THR A 1 88 ? -7.515 -5.066 -15.137 1.00 54.16 88 THR A O 1
ATOM 694 N N . SER A 1 89 ? -8.680 -3.954 -16.686 1.00 48.84 89 SER A N 1
ATOM 695 C CA . SER A 1 89 ? -10.002 -4.456 -16.292 1.00 48.84 89 SER A CA 1
ATOM 696 C C . SER A 1 89 ? -10.171 -5.931 -16.685 1.00 48.84 89 SER A C 1
ATOM 698 O O . SER A 1 89 ? -11.048 -6.272 -17.471 1.00 48.84 89 SER A O 1
ATOM 700 N N . GLU A 1 90 ? -9.324 -6.818 -16.175 1.00 49.91 90 GLU A N 1
ATOM 701 C CA . GLU A 1 90 ? -9.503 -8.258 -16.290 1.00 49.91 90 GLU A CA 1
ATOM 702 C C . GLU A 1 90 ? -10.210 -8.746 -15.018 1.00 49.91 90 GLU A C 1
ATOM 704 O O . GLU A 1 90 ? -9.602 -8.763 -13.942 1.00 49.91 90 GLU A O 1
ATOM 709 N N . PRO A 1 91 ? -11.511 -9.088 -15.083 1.00 41.69 91 PRO A N 1
ATOM 710 C CA . PRO A 1 91 ? -12.171 -9.754 -13.972 1.00 41.69 91 PRO A CA 1
ATOM 711 C C . PRO A 1 91 ? -11.534 -11.133 -13.757 1.00 41.69 91 PRO A C 1
ATOM 713 O O . PRO A 1 91 ? -11.262 -11.853 -14.717 1.00 41.69 91 PRO A O 1
ATOM 716 N N . LEU A 1 92 ? -11.318 -11.506 -12.492 1.00 44.34 92 LEU A N 1
ATOM 717 C CA . LEU A 1 92 ? -10.960 -12.874 -12.111 1.00 44.34 92 LEU A CA 1
ATOM 718 C C . LEU A 1 92 ? -12.048 -13.825 -12.649 1.00 44.34 92 LEU A C 1
ATOM 720 O O . LEU A 1 92 ? -13.192 -13.755 -12.192 1.00 44.34 92 LEU A O 1
ATOM 724 N N . GLN A 1 93 ? -11.708 -14.663 -13.634 1.00 40.34 93 GLN A N 1
ATOM 725 C CA . GLN A 1 93 ? -12.525 -15.819 -14.022 1.00 40.34 93 GLN A CA 1
ATOM 726 C C . GLN A 1 93 ? -12.303 -16.988 -13.064 1.00 40.34 93 GLN A C 1
ATOM 728 O O . GLN A 1 93 ? -11.153 -17.157 -12.595 1.00 40.34 93 GLN A O 1
#

Secondary structure (DSSP, 8-state):
-EEEEEEEE-SS-EEEEEEEE-SS-EEEEEEES----TTSHHHHHHHHHHHHHHHHT--S-EEEE-TTT--EEEEEE-TTS-EEEE-------

Mean predicted aligned error: 9.54 Å

Foldseek 3Di:
DDWDWDWQDDPVWIKIWIWDDDPQAIETEIGIPDDDDDDCPVVSCVVCVVVCVVVLPPPHWYWYAYPVQRFIWTFDAPPVSHTDTHRPRDHDD

Sequence (93 aa):
MTSREYPIKTARRTGLLTVTEHADRIVLRLTFDRYGTLGDEAEIARQLAPLLAPFDRDPRPLDFESPDTGQRAAIDFDEAGRPVAVVTSEPLQ